Protein AF-A0A554JUM9-F1 (afdb_monomer_lite)

Sequence (105 aa):
MEETSEAKKRPAGNMENYEKDGDQWRCRDCRALILATKVTHPIHAFELPGAGLGRCQYTIVPYCPNCETKPEFHGRPLEVPFVYLRPEMRPLPDYLLSEIQAPPG

Secondary structure (DSSP, 8-state):
----TTTTPBPS--GGGEEEETTEEEETTT-PBPEEEEEEEEEEETTSTT-EEEEEEEEEEEE-TTTBPPPPSBPPPEEE-GGGGSTTS-SPPHHHHHHHHPPP-

pLDDT: mean 78.89, std 17.23, range [37.47, 97.25]

Structure (mmCIF, N/CA/C/O backbone):
data_AF-A0A554JUM9-F1
#
_entry.id   AF-A0A554JUM9-F1
#
loop_
_atom_site.group_PDB
_atom_site.id
_atom_site.type_symbol
_atom_site.label_atom_id
_atom_site.label_alt_id
_atom_site.label_comp_id
_atom_site.label_asym_id
_atom_site.label_entity_id
_atom_site.label_seq_id
_atom_site.pdbx_PDB_ins_code
_atom_site.Cartn_x
_atom_site.Cartn_y
_atom_site.Cartn_z
_atom_site.occupancy
_atom_site.B_iso_or_equiv
_atom_site.auth_seq_id
_atom_site.auth_comp_id
_atom_site.auth_asym_id
_atom_site.auth_atom_id
_atom_site.pdbx_PDB_model_num
ATOM 1 N N . MET A 1 1 ? -4.957 -28.601 15.554 1.00 45.78 1 MET A N 1
ATOM 2 C CA . MET A 1 1 ? -4.184 -27.474 15.000 1.00 45.78 1 MET A CA 1
ATOM 3 C C . MET A 1 1 ? -5.180 -26.352 14.822 1.00 45.78 1 MET A C 1
ATOM 5 O O . MET A 1 1 ? -6.060 -26.489 13.984 1.00 45.78 1 MET A O 1
ATOM 9 N N . GLU A 1 2 ? -5.154 -25.349 15.699 1.00 45.19 2 GLU A N 1
ATOM 10 C CA . GLU A 1 2 ? -5.977 -24.152 15.516 1.00 45.19 2 GLU A CA 1
ATOM 11 C C . GLU A 1 2 ? -5.492 -23.457 14.247 1.00 45.19 2 GLU A C 1
ATOM 13 O O . GLU A 1 2 ? -4.348 -23.016 14.155 1.00 45.19 2 GLU A O 1
ATOM 18 N N . GLU A 1 3 ? -6.348 -23.485 13.234 1.00 42.31 3 GLU A N 1
ATOM 19 C CA . GLU A 1 3 ? -6.176 -22.815 11.956 1.00 42.31 3 GLU A CA 1
ATOM 20 C C . GLU A 1 3 ? -5.854 -21.343 12.235 1.00 42.31 3 GLU A C 1
ATOM 22 O O . GLU A 1 3 ? -6.640 -20.631 12.866 1.00 42.31 3 GLU A O 1
ATOM 27 N N . THR A 1 4 ? -4.644 -20.924 11.870 1.00 47.16 4 THR A N 1
ATOM 28 C CA . THR A 1 4 ? -4.095 -19.616 12.218 1.00 47.16 4 THR A CA 1
ATOM 29 C C . THR A 1 4 ? -5.044 -18.513 11.756 1.00 47.16 4 THR A C 1
ATOM 31 O O . THR A 1 4 ? -5.477 -18.470 10.606 1.00 47.16 4 THR A O 1
ATOM 34 N N . SER A 1 5 ? -5.366 -17.599 12.672 1.00 63.56 5 SER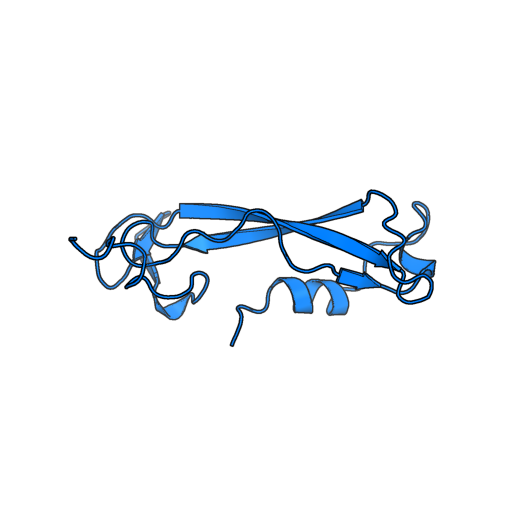 A N 1
ATOM 35 C CA . SER A 1 5 ? -6.301 -16.475 12.511 1.00 63.56 5 SER A CA 1
ATOM 36 C C . SER A 1 5 ? -6.032 -15.564 11.303 1.00 63.56 5 SER A C 1
ATOM 38 O O . SER A 1 5 ? -6.875 -14.737 10.966 1.00 63.56 5 SER A O 1
ATOM 40 N N . GLU A 1 6 ? -4.891 -15.716 10.631 1.00 64.31 6 GLU A N 1
ATOM 41 C CA . GLU A 1 6 ? -4.544 -15.005 9.401 1.00 64.31 6 GLU A CA 1
ATOM 42 C C . GLU A 1 6 ? -5.238 -15.542 8.146 1.00 64.31 6 GLU A C 1
ATOM 44 O O . GLU A 1 6 ? -5.580 -14.746 7.279 1.00 64.31 6 GLU A O 1
ATOM 49 N N . ALA A 1 7 ? -5.532 -16.844 8.052 1.00 66.62 7 ALA A N 1
ATOM 50 C CA . ALA A 1 7 ? -6.157 -17.424 6.853 1.00 66.62 7 ALA A CA 1
ATOM 51 C C . ALA A 1 7 ? -7.608 -16.951 6.625 1.00 66.62 7 ALA A C 1
ATOM 53 O O . ALA A 1 7 ? -8.153 -17.099 5.535 1.00 66.62 7 ALA A O 1
ATOM 54 N N . LYS A 1 8 ? -8.235 -16.370 7.657 1.00 80.50 8 LYS A N 1
ATOM 55 C CA . LYS A 1 8 ? -9.614 -15.853 7.630 1.00 80.50 8 LYS A CA 1
ATOM 56 C C . LYS A 1 8 ? -9.690 -14.344 7.400 1.00 80.50 8 LYS A C 1
ATOM 58 O O . LYS A 1 8 ? -10.790 -13.793 7.368 1.00 80.50 8 LYS A O 1
ATOM 63 N N . LYS A 1 9 ? -8.547 -13.665 7.283 1.00 89.25 9 LYS A N 1
ATOM 64 C CA . LYS A 1 9 ? -8.510 -12.225 7.030 1.00 89.25 9 LYS A CA 1
ATOM 65 C C . LYS A 1 9 ? -8.784 -11.938 5.557 1.00 89.25 9 LYS A C 1
ATOM 67 O O . LYS A 1 9 ? -8.384 -12.686 4.669 1.00 89.25 9 LYS A O 1
ATOM 72 N N . ARG A 1 10 ? -9.483 -10.836 5.303 1.00 91.38 10 ARG A N 1
ATOM 73 C CA . ARG A 1 10 ? -9.823 -10.381 3.946 1.00 91.38 10 ARG A CA 1
ATOM 74 C C . ARG A 1 10 ? -8.650 -9.597 3.320 1.00 91.38 10 ARG A C 1
ATOM 76 O O . ARG A 1 10 ? -7.739 -9.196 4.053 1.00 91.38 10 ARG A O 1
ATOM 83 N N . PRO A 1 11 ? -8.637 -9.352 1.997 1.00 90.25 11 PRO A N 1
ATOM 84 C CA . PRO A 1 11 ? -7.607 -8.520 1.379 1.00 90.25 11 PRO A CA 1
ATOM 85 C C . PRO A 1 11 ? -7.676 -7.064 1.866 1.00 90.25 11 PRO A C 1
ATOM 87 O O . PRO A 1 11 ? -8.750 -6.527 2.138 1.00 90.25 11 PRO A O 1
ATOM 90 N N . ALA A 1 12 ? -6.508 -6.433 1.970 1.00 91.00 12 ALA A N 1
ATOM 91 C CA . ALA A 1 12 ? -6.350 -5.034 2.349 1.00 91.00 12 ALA A CA 1
ATOM 92 C C . ALA A 1 12 ? -6.614 -4.066 1.183 1.00 91.00 12 ALA A C 1
ATOM 94 O O . ALA A 1 12 ? -6.534 -4.437 0.013 1.00 91.00 12 ALA A O 1
ATOM 95 N N . GLY A 1 13 ? -6.839 -2.792 1.515 1.00 85.69 13 GLY A N 1
ATOM 96 C CA . GLY A 1 13 ? -6.877 -1.690 0.546 1.00 85.69 13 GLY A CA 1
ATOM 97 C C . GLY A 1 13 ? -8.272 -1.280 0.067 1.00 85.69 13 GLY A C 1
ATOM 98 O O . GLY A 1 13 ? -8.384 -0.283 -0.643 1.00 85.69 13 GLY A O 1
ATOM 99 N N . ASN A 1 14 ? -9.338 -1.971 0.485 1.00 91.56 14 ASN A N 1
ATOM 100 C CA . ASN A 1 14 ? -10.699 -1.512 0.215 1.00 91.56 14 ASN A CA 1
ATOM 101 C C . ASN A 1 14 ? -11.098 -0.402 1.207 1.00 91.56 14 ASN A C 1
ATOM 103 O O . ASN A 1 14 ? -11.360 -0.658 2.380 1.00 91.56 14 ASN A O 1
ATOM 107 N N . MET A 1 15 ? -11.181 0.838 0.717 1.00 91.56 15 MET A N 1
ATOM 108 C CA . MET A 1 15 ? -11.531 2.013 1.523 1.00 91.56 15 MET A CA 1
ATOM 109 C C . MET A 1 15 ? -12.955 1.971 2.101 1.00 91.56 15 MET A C 1
ATOM 111 O O . MET A 1 15 ? -13.224 2.651 3.092 1.00 91.56 15 MET A O 1
ATOM 115 N N . GLU A 1 16 ? -13.861 1.164 1.540 1.00 93.25 16 GLU A N 1
ATOM 116 C CA . GLU A 1 16 ? -15.217 0.972 2.076 1.00 93.25 16 GLU A CA 1
ATOM 117 C C . GLU A 1 16 ? -15.215 0.274 3.440 1.00 93.25 16 GLU A C 1
ATOM 119 O O . GLU A 1 16 ? -16.154 0.442 4.217 1.00 93.25 16 GLU A O 1
ATOM 124 N N . ASN A 1 17 ? -14.144 -0.453 3.767 1.00 92.25 17 ASN A N 1
ATOM 125 C CA . ASN A 1 17 ? -13.963 -1.096 5.068 1.00 92.25 17 ASN A CA 1
ATOM 126 C C . ASN A 1 17 ? -13.608 -0.099 6.176 1.00 92.25 17 ASN A C 1
ATOM 128 O O . ASN A 1 17 ? -13.572 -0.469 7.356 1.00 92.25 17 ASN A O 1
ATOM 132 N N . TYR A 1 18 ? -13.301 1.148 5.813 1.00 95.38 18 TYR A N 1
ATOM 133 C CA . TYR A 1 18 ? -12.774 2.144 6.728 1.00 95.38 18 TYR A CA 1
ATOM 134 C C . TYR A 1 18 ? -13.751 3.300 6.917 1.00 95.38 18 TYR A C 1
ATOM 136 O O . TYR A 1 18 ? -14.594 3.629 6.075 1.00 95.38 18 TYR A O 1
ATOM 144 N N . GLU A 1 19 ? -13.638 3.936 8.067 1.00 96.50 19 GLU A N 1
ATOM 145 C CA . GLU A 1 19 ? -14.339 5.164 8.402 1.00 96.50 19 GLU A CA 1
ATOM 146 C C . GLU A 1 19 ? -13.339 6.172 8.959 1.00 96.50 19 GLU A C 1
ATOM 148 O O . GLU A 1 19 ? -12.334 5.806 9.578 1.00 96.50 19 GLU A O 1
ATOM 153 N N . LYS A 1 20 ? -13.607 7.450 8.711 1.00 95.50 20 LYS A N 1
ATOM 154 C CA . LYS A 1 20 ? -12.789 8.536 9.233 1.00 95.50 20 LYS A CA 1
ATOM 155 C C . LYS A 1 20 ? -13.308 8.928 10.616 1.00 95.50 20 LYS A C 1
ATOM 157 O O . LYS A 1 20 ? -14.478 9.272 10.753 1.00 95.50 20 LYS A O 1
ATOM 162 N N . ASP A 1 21 ? -12.429 8.894 11.609 1.00 93.56 21 ASP A N 1
ATOM 163 C CA . ASP A 1 21 ? -12.682 9.290 12.995 1.00 93.56 21 ASP A CA 1
ATOM 164 C C . ASP A 1 21 ? -11.703 10.414 13.366 1.00 93.56 21 ASP A C 1
ATOM 166 O O . ASP A 1 21 ? -10.543 10.176 13.714 1.00 93.56 21 ASP A O 1
ATOM 170 N N . GLY A 1 22 ? -12.142 11.663 13.1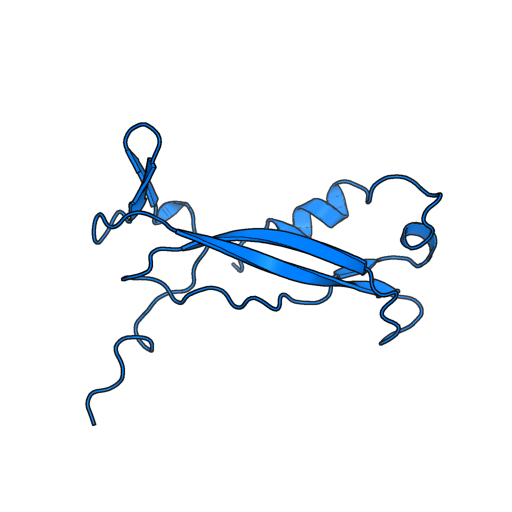78 1.00 93.31 22 GLY A N 1
ATOM 171 C CA . GLY A 1 22 ? -11.279 12.842 13.288 1.00 93.31 22 GLY A CA 1
ATOM 172 C C . GLY A 1 22 ? -10.126 12.806 12.278 1.00 93.31 22 GLY A C 1
ATOM 173 O O . GLY A 1 22 ? -10.353 12.762 11.066 1.00 93.31 22 GLY A O 1
ATOM 174 N N . ASP A 1 23 ? -8.892 12.808 12.784 1.00 93.12 23 ASP A N 1
ATOM 175 C CA . ASP A 1 23 ? -7.659 12.735 11.984 1.00 93.12 23 ASP A CA 1
ATOM 176 C C . ASP A 1 23 ? -7.182 11.298 11.716 1.00 93.12 23 ASP A C 1
ATOM 178 O O . ASP A 1 23 ? -6.149 11.088 11.078 1.00 93.12 23 ASP A O 1
ATOM 182 N N . GLN A 1 24 ? -7.910 10.291 12.202 1.00 94.62 24 GLN A N 1
ATOM 183 C CA . GLN A 1 24 ? -7.531 8.885 12.095 1.00 94.62 24 GLN A CA 1
ATOM 184 C C . GLN A 1 24 ? -8.525 8.105 11.234 1.00 94.62 24 GLN A C 1
ATOM 186 O O . GLN A 1 24 ? -9.679 8.493 11.053 1.00 94.62 24 GLN A O 1
ATOM 191 N N . TRP A 1 25 ? -8.067 6.973 10.705 1.00 95.38 25 TRP A N 1
ATOM 192 C CA . TRP A 1 25 ? -8.916 6.007 10.015 1.00 95.38 25 TRP A CA 1
ATOM 193 C C . TRP A 1 25 ? -9.121 4.789 10.903 1.00 95.38 25 TRP A C 1
ATOM 195 O O . TRP A 1 25 ? -8.162 4.271 11.481 1.00 95.38 25 TRP A O 1
ATOM 205 N N . ARG A 1 26 ? -10.358 4.309 10.997 1.00 96.25 26 ARG A N 1
ATOM 206 C CA . ARG A 1 26 ? -10.715 3.113 11.764 1.00 96.25 26 ARG A CA 1
ATOM 207 C C . ARG A 1 26 ? -11.395 2.077 10.886 1.00 96.25 26 ARG A C 1
ATOM 209 O O . ARG A 1 26 ? -12.045 2.408 9.901 1.00 96.25 26 ARG A O 1
ATOM 216 N N . CYS A 1 27 ? -11.234 0.812 11.252 1.00 95.81 27 CYS A N 1
ATOM 217 C CA . CYS A 1 27 ? -11.970 -0.286 10.639 1.00 95.81 27 CYS A CA 1
ATOM 218 C C . CYS A 1 27 ? -13.433 -0.250 11.088 1.00 95.81 27 CYS A C 1
ATOM 220 O O . CYS A 1 27 ? -13.694 -0.208 12.292 1.00 95.81 27 CYS A O 1
ATOM 222 N N . ARG A 1 28 ? -14.374 -0.344 10.146 1.00 95.44 28 ARG A N 1
ATOM 223 C CA . ARG A 1 28 ? -15.814 -0.356 10.449 1.00 95.44 28 ARG A CA 1
ATOM 224 C C . ARG A 1 28 ? -16.239 -1.559 11.295 1.00 95.44 28 ARG A C 1
ATOM 226 O O . ARG A 1 28 ? -17.137 -1.430 12.118 1.00 95.44 28 ARG A O 1
ATOM 233 N N . ASP A 1 29 ? -15.566 -2.700 11.136 1.00 94.19 29 ASP A N 1
ATOM 234 C CA . ASP A 1 29 ? -15.969 -3.955 11.785 1.00 94.19 29 ASP A CA 1
ATOM 235 C C . ASP A 1 29 ? -15.438 -4.088 13.217 1.00 94.19 29 ASP A C 1
ATOM 237 O O . ASP A 1 29 ? -16.170 -4.465 14.127 1.00 94.19 29 ASP A O 1
ATOM 241 N N . CYS A 1 30 ? -14.153 -3.780 13.438 1.00 93.75 30 CYS A N 1
ATOM 242 C CA . CYS A 1 30 ? -13.501 -3.981 14.740 1.00 93.75 30 CYS A CA 1
ATOM 243 C C . CYS A 1 30 ? -13.048 -2.689 15.432 1.00 93.75 30 CYS A C 1
ATOM 245 O O . CYS A 1 30 ? -12.446 -2.758 16.503 1.00 93.75 30 CYS A O 1
ATOM 247 N N . ARG A 1 31 ? -13.284 -1.515 14.823 1.00 95.19 31 ARG A N 1
ATOM 248 C CA . ARG A 1 31 ? -12.898 -0.178 15.324 1.00 95.19 31 ARG A CA 1
ATOM 249 C C . ARG A 1 31 ? -11.397 0.043 15.554 1.00 95.19 31 ARG A C 1
ATOM 251 O O . ARG A 1 31 ? -11.001 1.092 16.071 1.00 95.19 31 ARG A O 1
ATOM 258 N N . ALA A 1 32 ? -10.551 -0.912 15.165 1.00 95.31 32 ALA A N 1
ATOM 259 C CA . ALA A 1 32 ? -9.103 -0.788 15.257 1.00 95.31 32 ALA A CA 1
ATOM 260 C C . ALA A 1 32 ? -8.582 0.331 14.348 1.00 95.31 32 ALA A C 1
ATOM 262 O O . ALA A 1 32 ? -9.163 0.611 13.297 1.00 95.31 32 ALA A O 1
ATOM 263 N N . LEU A 1 33 ? -7.466 0.938 14.752 1.00 97.25 33 LEU A N 1
ATOM 264 C CA . LEU A 1 33 ? -6.750 1.924 13.949 1.00 97.25 33 LEU A CA 1
ATOM 265 C C . LEU A 1 33 ? -6.243 1.278 12.653 1.00 97.25 33 LEU A C 1
ATOM 267 O O . LEU A 1 33 ? -5.653 0.194 12.684 1.00 97.25 33 LEU A O 1
ATOM 271 N N . ILE A 1 34 ? -6.467 1.949 11.526 1.00 96.69 34 ILE A N 1
ATOM 272 C CA . ILE A 1 34 ? -5.931 1.533 10.231 1.00 96.69 34 ILE A CA 1
ATOM 273 C C . ILE A 1 34 ? -4.445 1.867 10.176 1.00 96.69 34 ILE A C 1
ATOM 275 O O . ILE A 1 34 ? -4.029 2.999 10.424 1.00 96.69 34 ILE A O 1
ATOM 279 N N . LEU A 1 35 ? -3.646 0.857 9.849 1.00 95.31 35 LEU A N 1
ATOM 280 C CA . LEU A 1 35 ? -2.221 0.998 9.593 1.00 95.31 35 LEU A CA 1
ATOM 281 C C . LEU A 1 35 ? -1.989 1.147 8.091 1.00 95.31 35 LEU A C 1
ATOM 283 O O . LEU A 1 35 ? -2.865 0.861 7.281 1.00 95.31 35 LEU A O 1
ATOM 287 N N . ALA A 1 36 ? -0.788 1.564 7.709 1.00 92.88 36 ALA A N 1
ATOM 288 C CA . ALA A 1 36 ? -0.388 1.619 6.313 1.00 92.88 36 ALA A CA 1
ATOM 289 C C . ALA A 1 36 ? 0.970 0.947 6.121 1.00 92.88 36 ALA A C 1
ATOM 291 O O . ALA A 1 36 ? 1.846 1.032 6.984 1.00 92.88 36 ALA A O 1
ATOM 292 N N . THR A 1 37 ? 1.141 0.274 4.987 1.00 93.00 37 THR A N 1
ATOM 293 C CA . THR A 1 37 ? 2.426 -0.296 4.580 1.00 93.00 37 THR A CA 1
ATOM 294 C C . THR A 1 37 ? 2.857 0.290 3.248 1.00 93.00 37 THR A C 1
ATOM 296 O O . THR A 1 37 ? 2.031 0.681 2.423 1.00 93.00 37 THR A O 1
ATOM 299 N N . LYS A 1 38 ? 4.169 0.360 3.050 1.00 92.50 38 LYS A N 1
ATOM 300 C CA . LYS A 1 38 ? 4.769 0.823 1.805 1.00 92.50 38 LYS A CA 1
ATOM 301 C C . LYS A 1 38 ? 5.058 -0.392 0.928 1.00 92.50 38 LYS A C 1
ATOM 303 O O . LYS A 1 38 ? 5.867 -1.232 1.309 1.00 92.50 38 LYS A O 1
ATOM 308 N N . VAL A 1 39 ? 4.397 -0.474 -0.219 1.00 91.38 39 VAL A N 1
ATOM 309 C CA . VAL A 1 39 ? 4.583 -1.523 -1.226 1.00 91.38 39 VAL A CA 1
ATOM 310 C C . VAL A 1 39 ? 5.554 -1.018 -2.284 1.00 91.38 39 VAL A C 1
ATOM 312 O O . VAL A 1 39 ? 5.423 0.107 -2.767 1.00 91.38 39 VAL A O 1
ATOM 315 N N . THR A 1 40 ? 6.552 -1.831 -2.612 1.00 91.94 40 THR A N 1
ATOM 316 C CA . THR A 1 40 ? 7.608 -1.510 -3.574 1.00 91.94 40 THR A CA 1
ATOM 317 C C . THR A 1 40 ? 7.341 -2.226 -4.886 1.00 91.94 40 THR A C 1
ATOM 319 O O . THR A 1 40 ? 7.307 -3.453 -4.923 1.00 91.94 40 THR A O 1
ATOM 322 N N . HIS A 1 41 ? 7.203 -1.464 -5.964 1.00 88.44 41 HIS A N 1
ATOM 323 C CA . HIS A 1 41 ? 6.969 -1.968 -7.308 1.00 88.44 41 HIS A CA 1
ATOM 324 C C . HIS A 1 41 ? 8.220 -1.751 -8.168 1.00 88.44 41 HIS A C 1
ATOM 326 O O . HIS A 1 41 ? 8.538 -0.598 -8.483 1.00 88.44 41 HIS A O 1
ATOM 332 N N . PRO A 1 42 ? 8.962 -2.808 -8.537 1.00 87.31 42 PRO A N 1
ATOM 333 C CA . PRO A 1 42 ? 10.113 -2.656 -9.417 1.00 87.31 42 PRO A CA 1
ATOM 334 C C . PRO A 1 42 ? 9.654 -2.200 -10.806 1.00 87.31 42 PRO A C 1
ATOM 336 O O . PRO A 1 42 ? 8.652 -2.681 -11.326 1.00 87.31 42 PRO A O 1
ATOM 339 N N . ILE A 1 43 ? 10.378 -1.260 -11.406 1.00 84.25 43 ILE A N 1
ATOM 340 C CA . ILE A 1 43 ? 10.060 -0.746 -12.741 1.00 84.25 43 ILE A CA 1
ATOM 341 C C . ILE A 1 43 ? 10.863 -1.540 -13.773 1.00 84.25 43 ILE A C 1
ATOM 343 O O . ILE A 1 43 ? 12.098 -1.555 -13.728 1.00 84.25 43 ILE A O 1
ATOM 347 N N . HIS A 1 44 ? 10.163 -2.194 -14.696 1.00 84.62 44 HIS A N 1
ATOM 348 C CA . HIS A 1 44 ? 10.731 -3.005 -15.770 1.00 84.62 44 HIS A CA 1
ATOM 349 C C . HIS A 1 44 ? 10.519 -2.330 -17.127 1.00 84.62 44 HIS A C 1
ATOM 351 O O . HIS A 1 44 ? 9.485 -1.707 -17.367 1.00 84.62 44 HIS A O 1
ATOM 357 N N . ALA A 1 45 ? 11.497 -2.472 -18.024 1.00 80.19 45 ALA A N 1
ATOM 358 C CA . ALA A 1 45 ? 11.332 -2.079 -19.419 1.00 80.19 45 ALA A CA 1
ATOM 359 C C . ALA A 1 45 ? 10.478 -3.121 -20.148 1.00 80.19 45 ALA A C 1
ATOM 361 O O . ALA A 1 45 ? 10.850 -4.296 -20.161 1.00 80.19 45 ALA A O 1
ATOM 362 N N . PHE A 1 46 ? 9.395 -2.705 -20.803 1.00 79.75 46 PHE A N 1
ATOM 363 C CA . PHE A 1 46 ? 8.607 -3.607 -21.651 1.00 79.75 46 PHE A CA 1
ATOM 364 C C . PHE A 1 46 ? 9.472 -4.245 -22.754 1.00 79.75 46 PHE A C 1
ATOM 366 O O . PHE A 1 46 ? 9.373 -5.435 -23.043 1.00 79.75 46 PHE A O 1
ATOM 373 N N . GLU A 1 47 ? 10.370 -3.458 -23.344 1.00 81.88 47 GLU A N 1
ATOM 374 C CA . GLU A 1 47 ? 11.214 -3.860 -24.469 1.00 81.88 47 GLU A CA 1
ATOM 375 C C . GLU A 1 47 ? 12.358 -4.801 -24.062 1.00 81.88 47 GLU A C 1
ATOM 377 O O . GLU A 1 47 ? 12.967 -5.432 -24.926 1.00 81.88 47 GLU A O 1
ATOM 382 N N . LEU A 1 48 ? 12.660 -4.902 -22.763 1.00 79.88 48 LEU A N 1
ATOM 383 C CA . LEU A 1 48 ? 13.697 -5.781 -22.220 1.00 79.88 48 LEU A CA 1
ATOM 384 C C . LEU A 1 48 ? 13.137 -6.567 -21.020 1.00 79.88 48 LEU A C 1
ATOM 386 O O . LEU A 1 48 ? 13.415 -6.216 -19.868 1.00 79.88 48 LEU A O 1
ATOM 390 N N . PRO A 1 49 ? 12.363 -7.641 -21.266 1.00 70.38 49 PRO A N 1
ATOM 391 C CA . PRO A 1 49 ? 11.786 -8.457 -20.205 1.00 70.38 49 PRO A CA 1
ATOM 392 C C . PRO A 1 49 ? 12.853 -8.962 -19.227 1.00 70.38 49 PRO A C 1
ATOM 394 O O . PRO A 1 49 ? 13.868 -9.531 -19.625 1.00 70.38 49 PRO A O 1
ATOM 397 N N . GLY A 1 50 ? 12.631 -8.735 -17.932 1.00 67.38 50 GLY A N 1
ATOM 398 C CA . GLY A 1 50 ? 13.568 -9.114 -16.867 1.00 67.38 50 GLY A CA 1
ATOM 399 C C . GLY A 1 50 ? 14.732 -8.140 -16.646 1.00 67.38 50 GLY A C 1
ATOM 400 O O . GLY A 1 50 ? 15.467 -8.297 -15.670 1.00 67.38 50 GLY A O 1
ATOM 401 N N . ALA A 1 51 ? 14.892 -7.105 -17.478 1.00 72.38 51 ALA A N 1
ATOM 402 C CA . ALA A 1 51 ? 15.861 -6.043 -17.231 1.00 72.38 51 ALA A CA 1
ATOM 403 C C . ALA A 1 51 ? 15.290 -5.018 -16.235 1.00 72.38 51 ALA A C 1
ATOM 405 O O . ALA A 1 51 ? 14.600 -4.064 -16.600 1.00 72.38 51 ALA A O 1
ATOM 406 N N . GLY A 1 52 ? 15.598 -5.216 -14.953 1.00 66.50 52 GLY A N 1
ATOM 407 C CA . GLY A 1 52 ? 15.363 -4.220 -13.911 1.00 66.50 52 GLY A CA 1
ATOM 408 C C . GLY A 1 52 ? 16.473 -3.169 -13.907 1.00 66.50 52 GLY A C 1
ATOM 409 O O . GLY A 1 52 ? 17.646 -3.501 -13.761 1.00 66.50 52 GLY A O 1
ATOM 410 N N . LEU A 1 53 ? 16.122 -1.887 -14.018 1.00 69.50 53 LEU A N 1
ATOM 411 C CA . LEU A 1 53 ? 17.099 -0.782 -14.003 1.00 69.50 53 LEU A CA 1
ATOM 412 C C . LEU A 1 53 ? 17.328 -0.195 -12.600 1.00 69.50 53 LEU A C 1
ATOM 414 O O . LEU A 1 53 ? 17.691 0.971 -12.456 1.00 69.50 53 LEU A O 1
ATOM 418 N N . GLY A 1 54 ? 17.066 -0.986 -11.556 1.00 77.31 54 GLY A N 1
ATOM 419 C CA . GLY A 1 54 ? 17.247 -0.586 -10.156 1.00 77.31 54 GLY A CA 1
ATOM 420 C C . GLY A 1 54 ? 16.292 0.511 -9.667 1.00 77.31 54 GLY A C 1
ATOM 421 O O . GLY A 1 54 ? 16.525 1.093 -8.611 1.00 77.31 54 GLY A O 1
ATOM 422 N N . ARG A 1 55 ? 15.229 0.817 -10.422 1.00 81.25 55 ARG A N 1
ATOM 423 C CA . ARG A 1 55 ? 14.206 1.802 -10.047 1.00 81.25 55 ARG A CA 1
ATOM 424 C C . ARG A 1 55 ? 12.970 1.116 -9.485 1.00 81.25 55 ARG A C 1
ATOM 426 O O . ARG A 1 55 ? 12.544 0.085 -10.000 1.00 81.25 55 ARG A O 1
ATOM 433 N N . CYS A 1 56 ? 12.367 1.747 -8.484 1.00 85.50 56 CYS A N 1
ATOM 434 C CA . CYS A 1 56 ? 11.124 1.295 -7.876 1.00 85.50 56 CYS A CA 1
ATOM 435 C C . CYS A 1 56 ? 10.144 2.458 -7.734 1.00 85.50 56 CYS A C 1
ATOM 437 O O . CYS A 1 56 ? 10.543 3.559 -7.348 1.00 85.50 56 CYS A O 1
ATOM 439 N N . GLN A 1 57 ? 8.866 2.182 -7.970 1.00 85.00 57 GLN A N 1
ATOM 440 C CA . GLN A 1 57 ? 7.770 3.013 -7.490 1.00 85.00 57 GLN A CA 1
ATOM 441 C C . GLN A 1 57 ? 7.330 2.508 -6.115 1.00 85.00 57 GLN A C 1
ATOM 443 O O . GLN A 1 57 ? 7.433 1.318 -5.815 1.00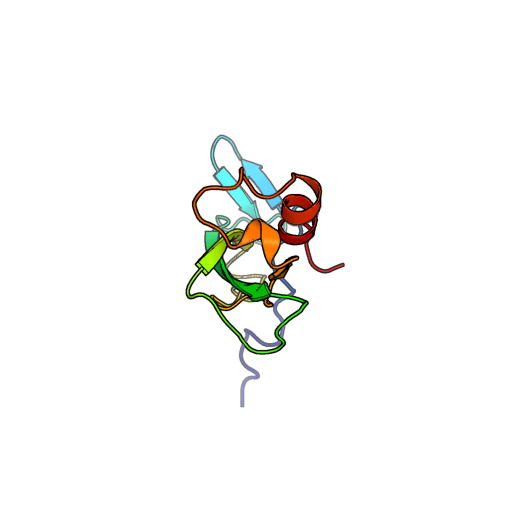 85.00 57 GLN A O 1
ATOM 448 N N . TYR A 1 58 ? 6.814 3.404 -5.280 1.00 87.44 58 TYR A N 1
ATOM 449 C CA . TYR A 1 58 ? 6.256 3.037 -3.989 1.00 87.44 58 TYR A CA 1
ATOM 450 C C . TYR A 1 58 ? 4.797 3.456 -3.862 1.00 87.44 58 TYR A C 1
ATOM 452 O O . TYR A 1 58 ? 4.440 4.571 -4.244 1.00 87.44 58 TYR A O 1
ATOM 460 N N . THR A 1 59 ? 4.000 2.590 -3.244 1.00 88.62 59 THR A N 1
ATOM 461 C CA . THR A 1 59 ? 2.570 2.798 -2.985 1.00 88.62 59 THR A CA 1
ATOM 462 C C . THR A 1 59 ? 2.305 2.648 -1.501 1.00 88.62 59 THR A 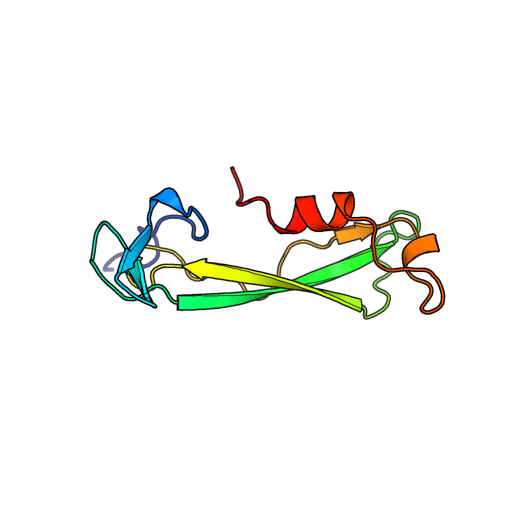C 1
ATOM 464 O O . THR A 1 59 ? 2.900 1.792 -0.849 1.00 88.62 59 THR A O 1
ATOM 467 N N . ILE A 1 60 ? 1.417 3.468 -0.948 1.00 91.31 60 ILE A N 1
ATOM 468 C CA . ILE A 1 60 ? 0.967 3.319 0.436 1.00 91.31 60 ILE A CA 1
ATOM 469 C C . ILE A 1 60 ? -0.358 2.565 0.426 1.00 91.31 60 ILE A C 1
ATOM 471 O O . ILE A 1 60 ? -1.335 3.058 -0.131 1.00 91.31 60 ILE A O 1
ATOM 475 N N . VAL A 1 61 ? -0.385 1.383 1.041 1.00 93.00 61 VAL A N 1
ATOM 476 C CA . VAL A 1 61 ? -1.583 0.540 1.116 1.00 93.00 61 VAL A CA 1
ATOM 477 C C . VAL A 1 61 ? -2.079 0.492 2.565 1.00 93.00 61 VAL A C 1
ATOM 479 O O . VAL A 1 61 ? -1.356 -0.011 3.436 1.00 93.00 61 VAL A O 1
ATOM 482 N N . PRO A 1 62 ? -3.279 1.031 2.853 1.00 94.69 62 PRO A N 1
ATOM 483 C CA . PRO A 1 62 ? -3.892 0.950 4.173 1.00 94.69 62 PRO A CA 1
ATOM 484 C C . PRO A 1 62 ? -4.469 -0.445 4.445 1.00 94.69 62 PRO A C 1
ATOM 486 O O . PRO A 1 62 ? -5.013 -1.078 3.538 1.00 94.69 62 PRO A O 1
ATOM 489 N N . TYR A 1 63 ? -4.389 -0.901 5.696 1.00 95.75 63 TYR A N 1
ATOM 490 C CA . TYR A 1 63 ? -4.979 -2.160 6.152 1.00 95.75 63 TYR A CA 1
ATOM 491 C C . TYR A 1 63 ? -5.347 -2.141 7.644 1.00 95.75 63 TYR A C 1
ATOM 493 O O . TYR A 1 63 ? -4.705 -1.482 8.470 1.00 95.75 63 TYR A O 1
ATOM 501 N N . CYS A 1 64 ? -6.364 -2.912 8.013 1.00 95.69 64 CYS A N 1
ATOM 502 C CA . CYS A 1 64 ? -6.711 -3.220 9.392 1.00 95.69 64 CYS A CA 1
ATOM 503 C C . CYS A 1 64 ? -5.882 -4.416 9.902 1.00 95.69 64 CYS A C 1
ATOM 505 O O . CYS A 1 64 ? -6.039 -5.518 9.380 1.00 95.69 64 CYS A O 1
ATOM 507 N N . PRO A 1 65 ? -5.083 -4.284 10.977 1.00 94.56 65 PRO A N 1
ATOM 508 C CA . PRO A 1 65 ? -4.229 -5.381 11.453 1.00 94.56 65 PRO A CA 1
ATOM 509 C C . PRO A 1 65 ? -5.010 -6.603 11.965 1.00 94.56 65 PRO A C 1
ATOM 511 O O . PRO A 1 65 ? -4.478 -7.716 11.998 1.00 94.56 65 PRO A O 1
ATOM 514 N N . ASN A 1 66 ? -6.275 -6.408 12.346 1.00 94.12 66 ASN A N 1
ATOM 515 C CA . ASN A 1 66 ? -7.119 -7.453 12.918 1.00 94.12 66 ASN A CA 1
ATOM 516 C C . ASN A 1 66 ? -7.954 -8.180 11.858 1.00 94.12 66 ASN A C 1
ATOM 518 O O . ASN A 1 66 ? -8.075 -9.400 11.918 1.00 94.12 66 ASN A O 1
ATOM 522 N N . CYS A 1 67 ? -8.522 -7.442 10.901 1.00 92.75 67 CYS A N 1
ATOM 523 C CA . CYS A 1 67 ? -9.486 -7.976 9.933 1.00 92.75 67 CYS A CA 1
ATOM 524 C C . CYS A 1 67 ? -8.870 -8.291 8.566 1.00 92.75 67 CYS A C 1
ATOM 526 O O . CYS A 1 67 ? -9.455 -9.059 7.804 1.00 92.75 67 CYS A O 1
ATOM 528 N N . GLU A 1 68 ? -7.723 -7.693 8.243 1.00 94.50 68 GLU A N 1
ATOM 529 C CA . GLU A 1 68 ? -7.126 -7.749 6.910 1.00 94.50 68 GLU A CA 1
ATOM 530 C C . GLU A 1 68 ? -5.712 -8.307 6.939 1.00 94.50 68 GLU A C 1
ATOM 532 O O . GLU A 1 68 ? -4.941 -8.106 7.884 1.00 94.50 68 GLU A 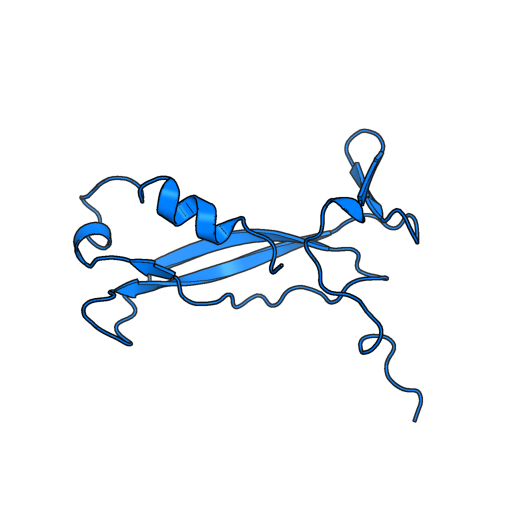O 1
ATOM 537 N N . THR A 1 69 ? -5.373 -9.021 5.873 1.00 93.62 69 THR A N 1
ATOM 538 C CA . THR A 1 69 ? -4.020 -9.523 5.672 1.00 93.62 69 THR A CA 1
ATOM 539 C C . THR A 1 69 ? -3.098 -8.343 5.408 1.00 93.62 69 THR A C 1
ATOM 541 O O . THR A 1 69 ? -3.389 -7.484 4.572 1.00 93.62 69 THR A O 1
ATOM 544 N N . LYS A 1 70 ? -1.973 -8.289 6.125 1.00 92.75 70 LYS A N 1
ATOM 545 C CA . LYS A 1 70 ? -0.962 -7.253 5.915 1.00 92.75 70 LYS A CA 1
ATOM 546 C C . LYS A 1 70 ? -0.472 -7.317 4.459 1.00 92.75 70 LYS A C 1
ATOM 548 O O . LYS A 1 70 ? -0.028 -8.388 4.046 1.00 92.75 70 LYS A O 1
ATOM 553 N N . PRO A 1 71 ? -0.493 -6.204 3.702 1.00 91.62 71 PRO A N 1
ATOM 554 C CA . PRO A 1 71 ? 0.027 -6.212 2.343 1.00 91.62 71 PRO A CA 1
ATOM 555 C C . PRO A 1 71 ? 1.515 -6.560 2.333 1.00 91.62 71 PRO A C 1
ATOM 557 O O . PRO A 1 71 ? 2.284 -6.105 3.191 1.00 91.62 71 PRO A O 1
ATOM 560 N N . GLU A 1 72 ? 1.919 -7.349 1.345 1.00 90.56 72 GLU A N 1
ATOM 561 C CA . GLU A 1 72 ? 3.323 -7.667 1.131 1.00 90.56 72 GLU A CA 1
ATOM 562 C C . GLU A 1 72 ? 4.123 -6.409 0.791 1.00 90.56 72 GLU A C 1
ATOM 564 O O . GLU A 1 72 ? 3.635 -5.466 0.169 1.00 90.56 72 GLU A O 1
ATOM 569 N N . PHE A 1 73 ? 5.391 -6.398 1.195 1.00 88.00 73 PHE A N 1
ATOM 570 C CA . PHE A 1 73 ? 6.296 -5.308 0.842 1.00 88.00 73 PHE A CA 1
ATOM 571 C C . PHE A 1 73 ? 6.638 -5.308 -0.657 1.00 88.00 73 PHE A C 1
ATOM 573 O O . PHE A 1 73 ? 6.959 -4.261 -1.221 1.00 88.00 73 PHE A O 1
ATOM 580 N N . HIS A 1 74 ? 6.565 -6.472 -1.302 1.00 88.81 74 HIS A N 1
ATOM 581 C CA . HIS A 1 74 ? 6.899 -6.663 -2.706 1.00 88.81 74 HIS A CA 1
ATOM 582 C C . HIS A 1 74 ? 5.625 -6.603 -3.550 1.00 88.81 74 HIS A C 1
ATOM 584 O O . HIS A 1 74 ? 4.777 -7.486 -3.486 1.00 88.81 74 HIS A O 1
ATOM 590 N N . GLY A 1 75 ? 5.483 -5.532 -4.324 1.00 85.62 75 GLY A N 1
ATOM 591 C CA . GLY A 1 75 ? 4.405 -5.381 -5.290 1.00 85.62 75 GLY A CA 1
ATOM 592 C C . GLY A 1 75 ? 4.765 -5.989 -6.642 1.00 85.62 75 GLY A C 1
ATOM 593 O O . GLY A 1 75 ? 5.926 -6.288 -6.930 1.00 85.62 75 GLY A O 1
ATOM 594 N N . ARG A 1 76 ? 3.755 -6.117 -7.509 1.00 86.81 76 ARG A N 1
ATOM 595 C CA . ARG A 1 76 ? 3.971 -6.501 -8.909 1.00 86.81 76 ARG A CA 1
ATOM 596 C C . ARG A 1 76 ? 4.908 -5.500 -9.609 1.00 86.81 76 ARG A C 1
ATOM 598 O O . ARG A 1 76 ? 4.823 -4.305 -9.295 1.00 86.81 76 ARG A O 1
ATOM 605 N N . PRO A 1 77 ? 5.747 -5.947 -10.559 1.00 84.88 77 PRO A N 1
ATOM 606 C CA . PRO A 1 77 ? 6.497 -5.037 -11.408 1.00 84.88 77 PRO A CA 1
ATOM 607 C C . PRO A 1 77 ? 5.581 -4.116 -12.212 1.00 84.88 77 PRO A C 1
ATOM 609 O O . PRO A 1 77 ? 4.469 -4.500 -12.576 1.00 84.88 77 PRO A O 1
ATOM 612 N N . LEU A 1 78 ? 6.068 -2.914 -12.497 1.00 84.06 78 LEU A N 1
ATOM 613 C CA . LEU A 1 78 ? 5.430 -1.969 -13.406 1.00 84.06 78 LEU A CA 1
ATOM 614 C C . LEU A 1 78 ? 6.183 -1.993 -14.721 1.00 84.06 78 LEU A C 1
ATOM 616 O O . LEU A 1 78 ? 7.377 -1.691 -14.759 1.00 84.06 78 LEU A O 1
ATOM 620 N N . GLU A 1 79 ? 5.485 -2.353 -15.784 1.00 84.44 79 GLU A N 1
ATOM 621 C CA . GLU A 1 79 ? 6.051 -2.383 -17.123 1.00 84.44 79 GLU A CA 1
ATOM 622 C C . GLU A 1 79 ? 5.898 -1.006 -17.758 1.00 84.44 79 GLU A C 1
ATOM 624 O O . GLU A 1 79 ? 4.793 -0.485 -17.904 1.00 84.44 79 GLU A O 1
ATOM 629 N N . VAL A 1 80 ? 7.023 -0.389 -18.111 1.00 79.44 80 VAL A N 1
ATOM 630 C CA . VAL A 1 80 ? 7.047 0.927 -18.752 1.00 79.44 80 VAL A CA 1
ATOM 631 C C . VAL A 1 80 ? 7.885 0.875 -20.026 1.00 79.44 80 VAL A C 1
ATOM 633 O O . VAL A 1 80 ? 8.854 0.114 -20.092 1.00 79.44 80 VAL A O 1
ATOM 636 N N . PRO A 1 81 ? 7.573 1.703 -21.036 1.00 79.38 81 PRO A N 1
ATOM 637 C CA . PRO A 1 81 ? 8.449 1.855 -22.191 1.00 79.38 81 PRO A CA 1
ATOM 638 C C . PRO A 1 81 ? 9.845 2.349 -21.789 1.00 79.38 81 PRO A C 1
ATOM 640 O O . PRO A 1 81 ? 9.984 3.224 -20.926 1.00 79.38 81 PRO A O 1
ATOM 643 N N . PHE A 1 82 ? 10.885 1.858 -22.461 1.00 72.31 82 PHE A N 1
ATOM 644 C CA . PHE A 1 82 ? 12.297 2.135 -22.166 1.00 72.31 82 PHE A CA 1
ATOM 645 C C . PHE A 1 82 ? 12.629 3.634 -22.128 1.00 72.31 82 PHE A C 1
ATOM 647 O O . PHE A 1 82 ? 13.510 4.083 -21.391 1.00 72.31 82 PHE A O 1
ATOM 654 N N . VAL A 1 83 ? 11.892 4.443 -22.890 1.00 71.25 83 VAL A N 1
ATOM 655 C CA . VAL A 1 83 ? 12.041 5.904 -22.913 1.00 71.25 83 VAL A CA 1
ATOM 656 C C . VAL A 1 83 ? 11.817 6.546 -21.534 1.00 71.25 83 VAL A C 1
ATOM 658 O O . VAL A 1 83 ? 12.486 7.526 -21.212 1.00 71.25 83 VAL A O 1
ATOM 661 N N . TYR A 1 84 ? 10.981 5.958 -20.675 1.00 66.62 84 TYR A N 1
ATOM 662 C CA . TYR A 1 84 ? 10.698 6.459 -19.322 1.00 66.62 84 TYR A CA 1
ATOM 663 C C . TYR A 1 84 ? 11.739 6.046 -18.273 1.00 66.62 84 TYR A C 1
ATOM 665 O O . TYR A 1 84 ? 11.651 6.414 -17.102 1.00 66.62 84 TYR A O 1
ATOM 673 N N . LEU A 1 85 ? 12.758 5.294 -18.685 1.00 65.75 85 LEU A N 1
ATOM 674 C CA . LEU A 1 85 ? 13.813 4.819 -17.797 1.00 65.75 85 LEU A CA 1
ATOM 675 C C . LEU A 1 85 ? 15.051 5.719 -17.802 1.00 65.75 85 LEU A C 1
ATOM 677 O O . LEU A 1 85 ? 15.960 5.538 -16.988 1.00 65.75 85 LEU A O 1
ATOM 681 N N . ARG A 1 86 ? 15.092 6.728 -18.677 1.00 63.16 86 ARG A N 1
ATOM 682 C CA . ARG A 1 86 ? 16.172 7.718 -18.690 1.00 63.16 86 ARG A CA 1
ATOM 683 C C . ARG A 1 86 ? 15.972 8.726 -17.549 1.00 63.16 86 ARG A C 1
ATOM 685 O O . ARG A 1 86 ? 14.864 9.218 -17.381 1.00 63.16 86 ARG A O 1
ATOM 692 N N . PRO A 1 87 ? 17.005 9.056 -16.747 1.00 56.69 87 PRO A N 1
ATOM 693 C CA . PRO A 1 87 ? 16.895 10.054 -15.669 1.00 56.69 87 PRO A CA 1
ATOM 694 C C . PRO A 1 87 ? 16.497 11.453 -16.160 1.00 56.69 87 PRO A C 1
ATOM 696 O O . PRO A 1 87 ? 15.947 12.240 -15.403 1.00 56.69 87 PRO A O 1
ATOM 699 N N . GLU A 1 88 ? 16.791 11.751 -17.425 1.00 59.47 88 GLU A N 1
ATOM 700 C CA . GLU A 1 88 ? 16.611 13.064 -18.049 1.00 59.47 88 GLU A CA 1
ATOM 701 C C . GLU A 1 88 ? 15.197 13.279 -18.610 1.00 59.47 88 GLU A C 1
ATOM 703 O O . GLU A 1 88 ? 14.817 14.406 -18.929 1.00 59.47 88 GLU A O 1
ATOM 708 N N . MET A 1 89 ? 14.404 12.211 -18.751 1.00 52.34 89 MET A N 1
ATOM 709 C CA . MET A 1 89 ? 13.057 12.293 -19.308 1.00 52.34 89 MET A CA 1
ATOM 710 C C . MET A 1 89 ? 12.034 12.249 -18.175 1.00 52.34 89 MET A C 1
ATOM 712 O O . MET A 1 89 ? 12.000 11.278 -17.435 1.00 52.34 89 MET A O 1
ATOM 716 N N . ARG A 1 90 ? 11.294 13.367 -18.071 1.00 57.41 90 ARG A N 1
ATOM 717 C CA . ARG A 1 90 ? 10.035 13.714 -17.367 1.00 57.41 90 ARG A CA 1
ATOM 718 C C . ARG A 1 90 ? 9.402 12.674 -16.414 1.00 57.41 90 ARG A C 1
ATOM 720 O O . ARG A 1 90 ? 9.500 11.479 -16.655 1.00 57.41 90 ARG A O 1
ATOM 727 N N . PRO A 1 91 ? 8.648 13.122 -15.384 1.00 60.34 91 PRO A N 1
ATOM 728 C CA . PRO A 1 91 ? 7.874 12.213 -14.532 1.00 60.34 91 PRO A CA 1
ATOM 729 C C . PRO A 1 91 ? 7.043 11.224 -15.361 1.00 60.34 91 PRO A C 1
ATOM 731 O O . PRO A 1 91 ? 6.566 11.572 -16.446 1.00 60.34 91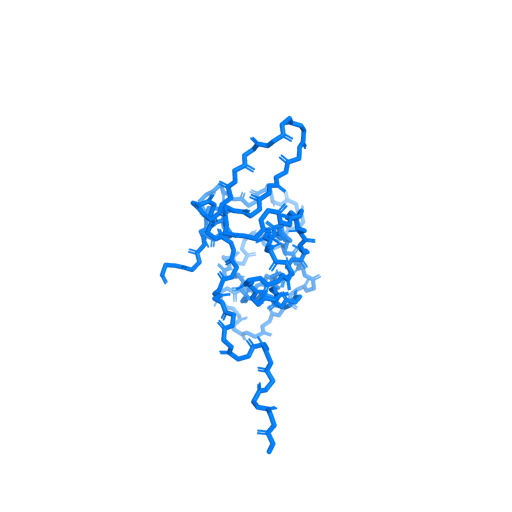 PRO A O 1
ATOM 734 N N . LEU A 1 92 ? 6.897 9.995 -14.844 1.00 60.97 92 LEU A N 1
ATOM 735 C CA . LEU A 1 92 ? 6.016 8.990 -15.435 1.00 60.97 92 LEU A CA 1
ATOM 736 C C . LEU A 1 92 ? 4.645 9.629 -15.691 1.00 60.97 92 LEU A C 1
ATOM 738 O O . LEU A 1 92 ? 4.133 10.310 -14.801 1.00 60.97 92 LEU A O 1
ATOM 742 N N . PRO A 1 93 ? 4.065 9.458 -16.886 1.00 62.22 93 PRO A N 1
ATOM 743 C CA . PRO A 1 93 ? 2.775 10.046 -17.190 1.00 62.22 93 PRO A CA 1
ATOM 744 C C . PRO A 1 93 ? 1.695 9.486 -16.255 1.00 62.22 93 PRO A C 1
ATOM 746 O O . PRO A 1 93 ? 1.719 8.307 -15.898 1.00 62.22 93 PRO A O 1
ATOM 749 N N . ASP A 1 94 ? 0.735 10.337 -15.883 1.00 60.25 94 ASP A N 1
ATOM 750 C CA . ASP A 1 94 ? -0.245 10.075 -14.817 1.00 60.25 94 ASP A CA 1
ATOM 751 C C . ASP A 1 94 ? -1.056 8.782 -15.010 1.00 60.25 94 ASP A C 1
ATOM 753 O O . ASP A 1 94 ? -1.474 8.157 -14.036 1.00 60.25 94 ASP A O 1
ATOM 757 N N . TYR A 1 95 ? -1.234 8.321 -16.252 1.00 59.41 95 TYR A N 1
ATOM 758 C CA . TYR A 1 95 ? -1.932 7.065 -16.533 1.00 59.41 95 TYR A CA 1
ATOM 759 C C . TYR A 1 95 ? -1.177 5.836 -15.998 1.00 59.41 95 TYR A C 1
ATOM 761 O O . TYR A 1 95 ? -1.815 4.928 -15.473 1.00 59.41 95 TYR A O 1
ATOM 769 N N . LEU A 1 96 ? 0.162 5.831 -16.016 1.00 58.38 96 LEU A N 1
ATOM 770 C CA . LEU A 1 96 ? 0.953 4.757 -15.399 1.00 58.38 96 LEU A CA 1
ATOM 771 C C . LEU A 1 96 ? 0.886 4.823 -13.870 1.00 58.38 96 LEU A C 1
ATOM 773 O O . LEU A 1 96 ? 0.920 3.790 -13.214 1.00 58.38 96 LEU A O 1
ATOM 777 N N . LEU A 1 97 ? 0.734 6.022 -13.293 1.00 57.91 97 LEU A N 1
ATOM 778 C CA . LEU A 1 97 ? 0.529 6.201 -11.850 1.00 57.91 97 LEU A CA 1
ATOM 779 C C . LEU A 1 97 ? -0.854 5.713 -11.389 1.00 57.91 97 LEU A C 1
ATOM 781 O O . LEU A 1 97 ? -1.003 5.296 -10.241 1.00 57.91 97 LEU A O 1
ATOM 785 N N . SER A 1 98 ? -1.854 5.723 -12.271 1.00 54.22 98 SER A N 1
ATOM 786 C CA . SER A 1 98 ? -3.213 5.276 -11.942 1.00 54.22 98 SER A CA 1
ATOM 787 C C . SER A 1 98 ? -3.344 3.753 -11.790 1.00 54.22 98 SER A C 1
ATOM 789 O O . SER A 1 98 ? -4.104 3.291 -10.940 1.00 54.22 98 SER A O 1
ATOM 791 N N . GLU A 1 99 ? -2.532 2.963 -12.503 1.00 52.59 99 GLU A N 1
ATOM 792 C CA . GLU A 1 99 ? -2.489 1.493 -12.362 1.00 52.59 99 GLU A CA 1
ATOM 793 C C . GLU A 1 99 ? -1.867 1.032 -11.033 1.00 52.59 99 GLU A C 1
ATOM 795 O O . GLU A 1 99 ? -1.996 -0.123 -10.628 1.00 52.59 99 GLU A O 1
ATOM 800 N N . ILE A 1 100 ? -1.207 1.952 -10.331 1.00 53.16 100 ILE A N 1
ATOM 801 C CA . ILE A 1 100 ? -0.525 1.726 -9.056 1.00 53.16 100 ILE A CA 1
ATOM 802 C C . ILE A 1 100 ? -1.476 1.959 -7.869 1.00 53.16 100 ILE A C 1
ATOM 804 O O . ILE A 1 100 ? -1.269 1.406 -6.790 1.00 53.16 100 ILE A O 1
ATOM 808 N N . GLN A 1 101 ? -2.526 2.767 -8.060 1.00 42.91 101 GLN A N 1
ATOM 809 C CA . GLN A 1 101 ? -3.510 3.119 -7.028 1.00 42.91 101 GLN A CA 1
ATOM 810 C C . GLN A 1 101 ? -4.790 2.284 -7.077 1.00 42.91 101 GLN A C 1
ATOM 812 O O . GLN A 1 101 ? -5.605 2.387 -6.161 1.00 42.91 101 GLN A O 1
ATOM 817 N N . ALA A 1 102 ? -4.986 1.468 -8.113 1.00 38.94 102 ALA A N 1
ATOM 818 C CA . ALA A 1 102 ? -6.146 0.597 -8.172 1.00 38.94 102 ALA A CA 1
ATOM 819 C C . ALA A 1 102 ? -6.015 -0.493 -7.090 1.00 38.94 102 ALA A C 1
ATOM 821 O O . ALA A 1 102 ? -5.070 -1.291 -7.148 1.00 38.94 102 ALA A O 1
ATOM 822 N N . PRO A 1 103 ? -6.923 -0.560 -6.094 1.00 38.38 103 PRO A N 1
ATOM 823 C CA . PRO A 1 103 ? -7.009 -1.753 -5.266 1.00 38.38 103 PRO A CA 1
ATOM 824 C C . PRO A 1 103 ? -7.266 -2.952 -6.193 1.00 38.38 103 PRO A C 1
ATOM 826 O O . PRO A 1 103 ? -7.918 -2.787 -7.230 1.00 38.38 103 PRO A O 1
ATOM 829 N N . PRO A 1 104 ? -6.747 -4.149 -5.875 1.00 41.44 104 PRO A N 1
ATOM 830 C CA . PRO A 1 104 ? -7.156 -5.339 -6.605 1.00 41.44 104 PRO A CA 1
ATOM 831 C C . PRO A 1 104 ? -8.682 -5.464 -6.477 1.00 41.44 104 PRO A C 1
ATOM 833 O O . PRO A 1 104 ? -9.199 -5.542 -5.362 1.00 41.44 104 PRO A O 1
ATOM 836 N N . GLY A 1 105 ? -9.376 -5.376 -7.615 1.00 37.47 105 GLY A N 1
ATOM 837 C CA . GLY A 1 105 ? -10.791 -5.725 -7.736 1.00 37.47 105 GLY A CA 1
ATOM 838 C C . GLY A 1 105 ? -11.015 -7.226 -7.653 1.00 37.47 105 GLY A C 1
ATOM 839 O O . GLY A 1 105 ? -10.028 -7.984 -7.813 1.00 37.47 105 GLY A O 1
#

Radius of gyration: 17.11 Å; chains: 1; bounding box: 33×41×40 Å

Foldseek 3Di:
DPDDLQVQAAAFAPCVQWDDDDPFIAGPPPRATKDKDKAWAFEDEPVDPPDGPPDIDIDITIGDPNRHHDDDNYDYHQYDHPQQVDPPDDDDPVVSVVVRNDDDD